Protein AF-A0A2E5YHN3-F1 (afdb_monomer_lite)

Radius of gyration: 17.06 Å; chains: 1; bounding box: 36×46×49 Å

Secondary structure (DSSP, 8-state):
--TTSGGGSSS--TTSTTS-HHHHHHHHHHHHTTSEEEEE--S---SSS--EEEEEEES-----SHHHHHHHHHHHHHHHHHHHTS---EEEEEEEEETTEEEEEEEEE-SSTTEEEEEEEEE-TTSSEEEEEEEEEGGGHHHHHHHHHHHHHH----

Sequence (158 aa):
MAKKAELFEEDGSDRLGSVPAAMRRAVFERVEAGQLEIFYRREGLSGSFVDNVNIMRQPADLPATESQLTGVCRVLPSEFSRVFGRPIAMDRCEIRMLATRPALYLQFDGAIPGTTTLQYQLQRRAGGTLVLTATASTSNLTRMLSEFEEMVDSIRIR

Foldseek 3Di:
DPPPLVVQPPDDDPPSVPDDSVVVVVVVVCVVVVQKDKDWDPPPPPDPDIKIKMKGWDQDDDDPDPVSQVVCQVCVQVVVCVVLVHGKDWPDWDWDQLPNFTWTWTWMADSDPQKIKTWTWGAAPVGTIIIMIIMDGPVCVVVSVVVVSVVSSPDDRD

pLDDT: mean 85.16, std 14.81, range [40.84, 97.94]

Structure (mmCIF, N/CA/C/O backbone):
data_AF-A0A2E5YHN3-F1
#
_entry.id   AF-A0A2E5YHN3-F1
#
loop_
_atom_site.group_PDB
_atom_site.id
_atom_site.type_symbol
_atom_site.label_atom_id
_atom_site.label_alt_id
_atom_site.label_comp_id
_atom_site.label_asym_id
_atom_site.label_entity_id
_atom_site.label_seq_id
_atom_site.pdbx_PDB_ins_code
_atom_site.Cartn_x
_atom_site.Cartn_y
_atom_site.Cartn_z
_atom_site.occupancy
_atom_site.B_iso_or_equiv
_atom_site.auth_seq_id
_atom_site.auth_comp_id
_atom_site.auth_asym_id
_atom_site.auth_atom_id
_atom_site.pdbx_PDB_model_num
ATOM 1 N N . MET A 1 1 ? -1.134 -34.643 -14.507 1.00 40.84 1 MET A N 1
ATOM 2 C CA . MET A 1 1 ? -1.832 -33.336 -14.460 1.00 40.84 1 MET A CA 1
ATOM 3 C C . MET A 1 1 ? -0.821 -32.178 -14.559 1.00 40.84 1 MET A C 1
ATOM 5 O O . MET A 1 1 ? -0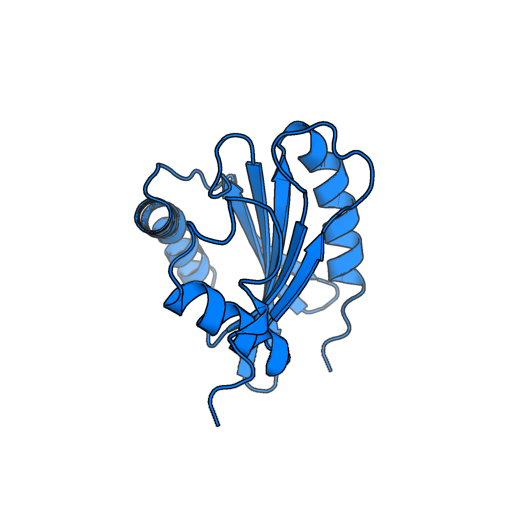.658 -31.439 -13.601 1.00 40.84 1 MET A O 1
ATOM 9 N N . ALA A 1 2 ? -0.127 -32.013 -15.694 1.00 41.44 2 ALA A N 1
ATOM 10 C CA . ALA A 1 2 ? 0.948 -31.010 -15.857 1.00 41.44 2 ALA A CA 1
ATOM 11 C C . ALA A 1 2 ? 0.626 -29.875 -16.861 1.00 41.44 2 ALA A C 1
ATOM 13 O O . ALA A 1 2 ? 1.387 -28.929 -16.984 1.00 41.44 2 ALA A O 1
ATOM 14 N N . LYS A 1 3 ? -0.535 -29.918 -17.527 1.00 45.47 3 LYS A N 1
ATOM 15 C CA . LYS A 1 3 ? -0.822 -29.120 -18.735 1.00 45.47 3 LYS A CA 1
ATOM 16 C C . LYS A 1 3 ? -1.233 -27.650 -18.539 1.00 45.47 3 LYS A C 1
ATOM 18 O O . LYS A 1 3 ? -1.403 -26.948 -19.522 1.00 45.47 3 LYS A O 1
ATOM 23 N N . LYS A 1 4 ? -1.460 -27.167 -17.309 1.00 46.75 4 LYS A N 1
ATOM 24 C CA . LYS A 1 4 ? -1.995 -25.800 -17.086 1.00 46.75 4 LYS A CA 1
ATOM 25 C C . LYS A 1 4 ? -0.933 -24.713 -16.878 1.00 46.75 4 LYS A C 1
ATOM 27 O O . LYS A 1 4 ? -1.246 -23.547 -17.055 1.00 46.75 4 LYS A O 1
ATOM 32 N N . ALA A 1 5 ? 0.303 -25.073 -16.521 1.00 43.97 5 ALA A N 1
ATOM 33 C CA . ALA A 1 5 ? 1.394 -24.099 -16.365 1.00 43.97 5 ALA A CA 1
ATOM 34 C C . ALA A 1 5 ? 2.214 -23.867 -17.642 1.00 43.97 5 ALA A C 1
ATOM 36 O O . ALA A 1 5 ? 3.073 -22.995 -17.646 1.00 43.97 5 ALA A O 1
ATOM 37 N N . GLU A 1 6 ? 1.949 -24.610 -18.716 1.00 46.41 6 GLU A N 1
ATOM 38 C CA . GLU A 1 6 ? 2.596 -24.401 -20.021 1.00 46.41 6 GLU A CA 1
ATOM 39 C C . GLU A 1 6 ? 2.005 -23.197 -20.780 1.00 46.41 6 GLU A C 1
ATOM 41 O O . GLU A 1 6 ? 2.606 -22.711 -21.727 1.00 46.41 6 GLU A O 1
ATOM 46 N N . LEU A 1 7 ? 0.889 -22.628 -20.304 1.00 48.41 7 LEU A N 1
ATOM 47 C CA . LEU A 1 7 ? 0.232 -21.443 -20.881 1.00 48.41 7 LEU A CA 1
ATOM 48 C C . LEU A 1 7 ? 1.047 -20.135 -20.761 1.00 48.41 7 LEU A C 1
ATOM 50 O O . LEU A 1 7 ? 0.552 -19.073 -21.125 1.00 48.41 7 LEU A O 1
ATOM 54 N N . PHE A 1 8 ? 2.271 -20.193 -20.226 1.00 51.59 8 PHE A N 1
ATOM 55 C CA . PHE A 1 8 ? 3.139 -19.033 -19.996 1.00 51.59 8 PHE A CA 1
ATOM 56 C C . PHE A 1 8 ? 4.307 -18.909 -20.984 1.00 51.59 8 PHE A C 1
ATOM 58 O O . PHE A 1 8 ? 5.104 -17.985 -20.825 1.00 51.59 8 PHE A O 1
ATOM 65 N N . GLU A 1 9 ? 4.439 -19.811 -21.963 1.00 49.38 9 GLU A N 1
ATOM 66 C CA . GLU A 1 9 ? 5.581 -19.809 -22.897 1.00 49.38 9 GLU A CA 1
ATOM 67 C C . GLU A 1 9 ? 5.217 -19.660 -24.378 1.00 49.38 9 GLU A C 1
ATOM 69 O O . GLU A 1 9 ? 6.119 -19.597 -25.211 1.00 49.38 9 GLU A O 1
ATOM 74 N N . GLU A 1 10 ? 3.940 -19.521 -24.733 1.00 45.25 10 GLU A N 1
ATOM 75 C CA . GLU A 1 10 ? 3.559 -19.337 -26.136 1.00 45.25 10 GLU A CA 1
ATOM 76 C C . GLU A 1 10 ? 3.396 -17.843 -26.471 1.00 45.25 10 GLU A C 1
ATOM 78 O O . GLU A 1 10 ? 2.488 -17.161 -26.002 1.00 45.25 10 GLU A O 1
ATOM 83 N N . ASP A 1 11 ? 4.338 -17.373 -27.292 1.00 46.25 11 ASP A N 1
ATOM 84 C CA . ASP A 1 11 ? 4.409 -16.101 -28.013 1.00 46.25 11 ASP A CA 1
ATOM 85 C C . ASP A 1 11 ? 4.810 -14.823 -27.245 1.00 46.25 11 ASP A C 1
ATOM 87 O O . ASP A 1 11 ? 4.013 -14.021 -26.764 1.00 46.25 11 ASP A O 1
ATOM 91 N N . GLY A 1 12 ? 6.117 -14.539 -27.309 1.00 47.91 12 GLY A N 1
ATOM 92 C CA . GLY A 1 12 ? 6.555 -13.256 -27.866 1.00 47.91 12 GLY A CA 1
ATOM 93 C C . GLY A 1 12 ? 6.519 -12.028 -26.955 1.00 47.91 12 GLY A C 1
ATOM 94 O O . GLY A 1 12 ? 5.992 -10.994 -27.345 1.00 47.91 12 GLY A O 1
ATOM 95 N N . SER A 1 13 ? 7.176 -12.073 -25.794 1.00 47.78 13 SER A N 1
ATOM 96 C CA . SER A 1 13 ? 8.046 -10.963 -25.363 1.00 47.78 13 SER A CA 1
ATOM 97 C C . SER A 1 13 ? 8.991 -11.422 -24.249 1.00 47.78 13 SER A C 1
ATOM 99 O O . SER A 1 13 ? 8.585 -12.023 -23.257 1.00 47.78 13 SER A O 1
ATOM 101 N N . ASP A 1 14 ? 10.271 -11.112 -24.420 1.00 54.88 14 ASP A N 1
ATOM 102 C CA . ASP A 1 14 ? 11.460 -11.597 -23.699 1.00 54.88 14 ASP A CA 1
ATOM 103 C C . ASP A 1 14 ? 11.536 -11.239 -22.187 1.00 54.88 14 ASP A C 1
ATOM 105 O O . ASP A 1 14 ? 12.591 -11.251 -21.561 1.00 54.88 14 ASP A O 1
ATOM 109 N N . ARG A 1 15 ? 10.415 -10.854 -21.562 1.00 60.50 15 ARG A N 1
ATOM 110 C CA . ARG A 1 15 ? 10.358 -10.329 -20.184 1.00 60.50 15 ARG A CA 1
ATOM 111 C C . ARG A 1 15 ? 9.706 -11.264 -19.173 1.00 60.50 15 ARG A C 1
ATOM 113 O O . ARG A 1 15 ? 10.019 -11.181 -17.993 1.00 60.50 15 ARG A O 1
ATOM 120 N N . LEU A 1 16 ? 8.819 -12.158 -19.605 1.00 61.94 16 LEU A N 1
ATOM 121 C CA . LEU A 1 16 ? 8.240 -13.179 -18.719 1.00 61.94 16 LEU A CA 1
ATOM 122 C C . LEU A 1 16 ? 9.225 -14.326 -18.462 1.00 61.94 16 LEU A C 1
ATOM 124 O O . LEU A 1 16 ? 9.259 -14.873 -17.357 1.00 61.94 16 LEU A O 1
ATOM 128 N N . GLY A 1 17 ? 10.069 -14.636 -19.452 1.00 64.50 17 GLY A N 1
ATOM 129 C CA . GLY A 1 17 ? 11.116 -15.654 -19.355 1.00 64.50 17 GLY A CA 1
ATOM 130 C C . GLY A 1 17 ? 12.165 -15.361 -18.277 1.00 64.50 17 GLY A C 1
ATOM 131 O O . GLY A 1 17 ? 12.681 -16.297 -17.674 1.00 64.50 17 GLY A O 1
ATOM 132 N N . SER A 1 18 ? 12.418 -14.083 -17.961 1.00 73.38 18 SER A N 1
ATOM 133 C CA . SER A 1 18 ? 13.375 -13.678 -16.919 1.00 73.38 18 SER A CA 1
ATOM 134 C C . SER A 1 18 ? 12.842 -13.820 -15.487 1.00 73.38 18 SER A C 1
ATOM 136 O O . SER A 1 18 ? 13.621 -13.805 -14.534 1.00 73.38 18 SER A O 1
ATOM 138 N N . VAL A 1 19 ? 11.527 -13.983 -15.308 1.00 77.12 19 VAL A N 1
ATOM 139 C CA . VAL A 1 19 ? 10.916 -14.199 -13.990 1.00 77.12 19 VAL A CA 1
ATOM 140 C C . VAL A 1 19 ? 11.026 -15.681 -13.627 1.00 77.12 19 VAL A C 1
ATOM 142 O O . VAL A 1 19 ? 10.537 -16.505 -14.395 1.00 77.12 19 VAL A O 1
ATOM 145 N N . PRO A 1 20 ? 11.585 -16.072 -12.464 1.00 84.44 20 PRO A N 1
ATOM 146 C CA . PRO A 1 20 ? 11.712 -17.481 -12.094 1.00 84.44 20 PRO A CA 1
ATOM 147 C C . PRO A 1 20 ? 10.379 -18.238 -12.168 1.00 84.44 20 PRO A C 1
ATOM 149 O O . PRO A 1 20 ? 9.358 -17.763 -11.667 1.00 84.44 20 PRO A O 1
ATOM 152 N N . ALA A 1 21 ? 10.387 -19.450 -12.733 1.00 83.81 21 ALA A N 1
ATOM 153 C CA . ALA A 1 21 ? 9.173 -20.251 -12.931 1.00 83.81 21 ALA A CA 1
ATOM 154 C C . ALA A 1 21 ? 8.375 -20.467 -11.632 1.00 83.81 21 ALA A C 1
ATOM 156 O O . ALA A 1 21 ? 7.148 -20.381 -11.636 1.00 83.81 21 ALA A O 1
ATOM 157 N N . ALA A 1 22 ? 9.068 -20.663 -10.505 1.00 83.50 22 ALA A N 1
ATOM 158 C CA . ALA A 1 22 ? 8.445 -20.783 -9.187 1.00 83.50 22 ALA A CA 1
ATOM 159 C C . ALA A 1 22 ? 7.652 -19.525 -8.785 1.00 83.50 22 ALA A C 1
ATOM 161 O O . ALA A 1 22 ? 6.571 -19.630 -8.211 1.00 83.50 22 ALA A O 1
ATOM 162 N N . MET A 1 23 ? 8.150 -18.334 -9.129 1.00 82.81 23 MET A N 1
ATOM 163 C CA . MET A 1 23 ? 7.463 -17.072 -8.855 1.00 82.81 23 MET A CA 1
ATOM 164 C C . MET A 1 23 ? 6.228 -16.913 -9.746 1.00 82.81 23 MET A C 1
ATOM 166 O O . MET A 1 23 ? 5.154 -16.589 -9.242 1.00 82.81 23 MET A O 1
ATOM 170 N N . ARG A 1 24 ? 6.346 -17.216 -11.049 1.00 85.75 24 ARG A N 1
ATOM 171 C CA . ARG A 1 24 ? 5.199 -17.205 -11.977 1.00 85.75 24 ARG A CA 1
ATOM 172 C C . ARG A 1 24 ? 4.095 -18.154 -11.504 1.00 85.75 24 ARG A C 1
ATOM 174 O O . ARG A 1 24 ? 2.928 -17.772 -11.448 1.00 85.75 24 ARG A O 1
ATOM 181 N N . ARG A 1 25 ? 4.479 -19.366 -11.090 1.00 86.62 25 ARG A N 1
ATOM 182 C CA . ARG A 1 25 ? 3.575 -20.384 -10.544 1.00 86.62 25 ARG A CA 1
ATOM 183 C C . ARG A 1 25 ? 2.858 -19.898 -9.283 1.00 86.62 25 ARG A C 1
ATOM 185 O O . ARG A 1 25 ? 1.641 -20.021 -9.208 1.00 86.62 25 ARG A O 1
ATOM 192 N N . ALA A 1 26 ? 3.582 -19.299 -8.338 1.00 87.12 26 ALA A N 1
ATOM 193 C CA . ALA A 1 26 ? 2.998 -18.784 -7.102 1.00 87.12 26 ALA A CA 1
ATOM 194 C C . ALA A 1 26 ? 1.978 -17.656 -7.347 1.00 87.12 26 ALA A C 1
ATOM 196 O O . ALA A 1 26 ? 0.947 -17.601 -6.679 1.00 87.12 26 ALA A O 1
ATOM 197 N N . VAL A 1 27 ? 2.243 -16.764 -8.309 1.00 87.25 27 VAL A N 1
ATOM 198 C CA . VAL A 1 27 ? 1.284 -15.719 -8.707 1.00 87.25 27 VAL A CA 1
ATOM 199 C C . VAL A 1 27 ? 0.033 -16.350 -9.317 1.00 87.25 27 VAL A C 1
ATOM 201 O O . VAL A 1 27 ? -1.074 -16.027 -8.893 1.00 87.25 27 VAL A O 1
ATOM 204 N N . PHE A 1 28 ? 0.202 -17.285 -10.256 1.00 87.69 28 PHE A N 1
ATOM 205 C CA . PHE A 1 28 ? -0.910 -17.980 -10.905 1.00 87.69 28 PHE A CA 1
ATOM 206 C C . PHE A 1 28 ? -1.819 -18.700 -9.903 1.00 87.69 28 PHE A C 1
ATOM 208 O O . PHE A 1 28 ? -3.031 -18.509 -9.931 1.00 87.69 28 PHE A O 1
ATOM 215 N N . GLU A 1 29 ? -1.242 -19.468 -8.977 1.00 90.56 29 GLU A N 1
ATOM 216 C CA . GLU A 1 29 ? -2.005 -20.210 -7.967 1.00 90.56 29 GLU A CA 1
ATOM 217 C C . GLU A 1 29 ? -2.826 -19.278 -7.062 1.00 90.56 29 GLU A C 1
ATOM 219 O O . GLU A 1 29 ? -3.966 -19.589 -6.721 1.00 90.56 29 GLU A O 1
ATOM 224 N N . ARG A 1 30 ? -2.294 -18.098 -6.716 1.00 88.75 30 ARG A N 1
ATOM 225 C CA . ARG A 1 30 ? -3.030 -17.095 -5.928 1.00 88.75 30 ARG A CA 1
ATOM 226 C C . ARG A 1 30 ? -4.177 -16.463 -6.706 1.00 88.75 30 ARG A C 1
ATOM 228 O O . ARG A 1 30 ? -5.227 -16.211 -6.115 1.00 88.75 30 ARG A O 1
ATOM 235 N N . VAL A 1 31 ? -3.986 -16.208 -7.999 1.00 88.44 31 VAL A N 1
ATOM 236 C CA . VAL A 1 31 ? -5.050 -15.694 -8.873 1.00 88.44 31 VAL A CA 1
ATOM 237 C C . VAL A 1 31 ? -6.153 -16.743 -9.030 1.00 88.44 31 VAL A C 1
ATOM 239 O O . VAL A 1 31 ? -7.314 -16.426 -8.781 1.00 88.44 31 VAL A O 1
ATOM 242 N N . GLU A 1 32 ? -5.814 -18.003 -9.339 1.00 89.25 32 GLU A N 1
ATOM 243 C CA . GLU A 1 32 ? -6.804 -19.094 -9.435 1.00 89.25 32 GLU A CA 1
ATOM 244 C C . GLU A 1 32 ? -7.569 -19.301 -8.116 1.00 89.25 32 GLU A C 1
ATOM 246 O O . GLU A 1 32 ? -8.765 -19.586 -8.132 1.00 89.25 32 GLU A O 1
ATOM 251 N N . ALA A 1 33 ? -6.910 -19.119 -6.968 1.00 88.12 33 ALA A N 1
ATOM 252 C CA . ALA A 1 33 ? -7.537 -19.233 -5.653 1.00 88.12 33 ALA A CA 1
ATOM 253 C C . ALA A 1 33 ? -8.368 -18.000 -5.231 1.00 88.12 33 ALA A C 1
ATOM 255 O O . ALA A 1 33 ? -8.904 -17.988 -4.119 1.00 88.12 33 ALA A O 1
ATOM 256 N N . GLY A 1 34 ? -8.451 -16.944 -6.052 1.00 84.94 34 GLY A N 1
ATOM 257 C CA . GLY A 1 34 ? -9.126 -15.688 -5.693 1.00 84.94 34 GLY A CA 1
ATOM 258 C C . GLY A 1 34 ? -8.467 -14.960 -4.512 1.00 84.94 34 GLY A C 1
ATOM 259 O O . GLY A 1 34 ? -9.126 -14.254 -3.745 1.00 84.94 34 GLY A O 1
ATOM 260 N N . GLN A 1 35 ? -7.167 -15.189 -4.308 1.00 88.38 35 GLN A N 1
ATOM 261 C CA . GLN A 1 35 ? -6.360 -14.587 -3.243 1.00 88.38 35 GLN A CA 1
ATOM 262 C C . GLN A 1 35 ? -5.562 -13.373 -3.720 1.00 88.38 35 GLN A C 1
ATOM 264 O O . GLN A 1 35 ? -4.962 -12.691 -2.887 1.00 88.38 35 GLN A O 1
ATOM 269 N N . LEU A 1 36 ? -5.539 -13.131 -5.032 1.00 91.31 36 LEU A N 1
ATOM 270 C CA . LEU A 1 36 ? -4.865 -12.019 -5.682 1.00 91.31 36 LEU A CA 1
ATOM 271 C C . LEU A 1 36 ? -5.693 -11.547 -6.879 1.00 91.31 36 LEU A C 1
ATOM 273 O O . LEU A 1 36 ? -5.990 -12.330 -7.777 1.00 91.31 36 LEU A O 1
ATOM 277 N N . GLU A 1 37 ? -5.999 -10.260 -6.906 1.00 91.75 37 GLU A N 1
ATOM 278 C CA . GLU A 1 37 ? -6.540 -9.560 -8.069 1.00 91.75 37 GLU A CA 1
ATOM 279 C C . GLU A 1 37 ? -5.579 -8.434 -8.434 1.00 91.75 37 GLU A C 1
ATOM 281 O O . GLU A 1 37 ? -5.026 -7.785 -7.543 1.00 91.75 37 GLU A O 1
ATOM 286 N N . ILE A 1 38 ? -5.349 -8.211 -9.729 1.00 90.94 38 ILE A N 1
ATOM 287 C CA . ILE A 1 38 ? -4.481 -7.132 -10.200 1.00 90.94 38 ILE A CA 1
ATOM 288 C C . ILE A 1 38 ? -5.168 -6.381 -11.334 1.00 90.94 38 ILE A C 1
ATOM 290 O O . ILE A 1 38 ? -5.586 -6.968 -12.331 1.00 90.94 38 ILE A O 1
ATOM 294 N N . PHE A 1 39 ? -5.244 -5.068 -11.176 1.00 90.19 39 PHE A N 1
ATOM 295 C CA . PHE A 1 39 ? -5.788 -4.120 -12.128 1.00 90.19 39 PHE A CA 1
ATOM 296 C C . PHE A 1 39 ? -4.644 -3.257 -12.644 1.00 90.19 39 PHE A C 1
ATOM 298 O O . PHE A 1 39 ? -3.874 -2.703 -11.861 1.00 90.19 39 PHE A O 1
ATOM 305 N N . TYR A 1 40 ? -4.537 -3.127 -13.960 1.00 88.88 40 TYR A N 1
ATOM 306 C CA . TYR A 1 40 ? -3.510 -2.317 -14.607 1.00 88.88 40 TYR A CA 1
ATOM 307 C C . TYR A 1 40 ? -4.174 -1.234 -15.437 1.00 88.88 40 TYR A C 1
ATOM 309 O O . TYR A 1 40 ? -5.161 -1.494 -16.135 1.00 88.88 40 TYR A O 1
ATOM 317 N N . ARG A 1 41 ? -3.607 -0.030 -15.420 1.00 81.94 41 ARG A N 1
ATOM 318 C CA . ARG A 1 41 ? -4.072 1.030 -16.308 1.00 81.94 41 ARG A CA 1
ATOM 319 C C . ARG A 1 41 ? -3.606 0.750 -17.737 1.00 81.94 41 ARG A C 1
ATOM 321 O O . ARG A 1 41 ? -2.421 0.558 -17.977 1.00 81.94 41 ARG A O 1
ATOM 328 N N . ARG A 1 42 ? -4.540 0.740 -18.693 1.00 78.50 42 ARG A N 1
ATOM 329 C CA . ARG A 1 42 ? -4.238 0.524 -20.123 1.00 78.50 42 ARG A CA 1
ATOM 330 C C . ARG A 1 42 ? -4.064 1.816 -20.923 1.00 78.50 42 ARG A C 1
ATOM 332 O O . ARG A 1 42 ? -3.436 1.798 -21.974 1.00 78.50 42 ARG A O 1
ATOM 339 N N . GLU A 1 43 ? -4.611 2.925 -20.439 1.00 70.81 43 GLU A N 1
ATOM 340 C CA . GLU A 1 43 ? -4.578 4.224 -21.116 1.00 70.81 43 GLU A CA 1
ATOM 341 C C . GLU A 1 43 ? -3.427 5.102 -20.606 1.00 70.81 43 GLU A C 1
ATOM 343 O O . GLU A 1 43 ? -3.119 5.101 -19.414 1.00 70.81 43 GLU A O 1
ATOM 348 N N . GLY A 1 44 ? -2.811 5.885 -21.500 1.00 61.16 44 GLY A N 1
ATOM 349 C CA . GLY A 1 44 ? -1.744 6.826 -21.135 1.00 61.16 44 GLY A CA 1
ATOM 350 C C . GLY A 1 44 ? -0.385 6.176 -20.844 1.00 61.16 44 GLY A C 1
ATOM 351 O O . GLY A 1 44 ? 0.387 6.712 -20.053 1.00 61.16 44 GLY A O 1
ATOM 352 N N . LEU A 1 45 ? -0.084 5.034 -21.474 1.00 61.75 45 LEU A N 1
ATOM 353 C CA . LEU A 1 45 ? 1.156 4.250 -21.322 1.00 61.75 45 LEU A CA 1
ATOM 354 C C . LEU A 1 45 ? 2.409 4.927 -21.925 1.00 61.75 45 LEU A C 1
ATOM 356 O O . LEU A 1 45 ? 3.208 4.285 -22.600 1.00 61.75 45 LEU A O 1
ATOM 360 N N . SER A 1 46 ? 2.608 6.227 -21.707 1.00 53.81 46 SER A N 1
ATOM 361 C CA . SER A 1 46 ? 3.781 6.965 -22.200 1.00 53.81 46 SER A CA 1
ATOM 362 C C . SER A 1 46 ? 4.979 6.923 -21.235 1.00 53.81 46 SER A C 1
ATOM 364 O O . SER A 1 46 ? 5.832 7.805 -21.276 1.00 53.81 46 SER A O 1
ATOM 366 N N . GLY A 1 47 ? 5.048 5.923 -20.351 1.00 63.25 47 GLY A N 1
ATOM 367 C CA . GLY A 1 47 ? 6.093 5.772 -19.335 1.00 63.25 47 GLY A CA 1
ATOM 368 C C . GLY A 1 47 ? 6.646 4.347 -19.253 1.00 63.25 47 GLY A C 1
ATOM 369 O O . GLY A 1 47 ? 6.072 3.406 -19.793 1.00 63.25 47 GLY A O 1
ATOM 370 N N . SER A 1 48 ? 7.774 4.181 -18.559 1.00 72.00 48 SER A N 1
ATOM 371 C CA . SER A 1 48 ? 8.435 2.879 -18.365 1.00 72.00 48 SER A CA 1
ATOM 372 C C . SER A 1 48 ? 7.729 1.963 -17.356 1.00 72.00 48 SER A C 1
ATOM 374 O O . SER A 1 48 ? 8.046 0.774 -17.296 1.00 72.00 48 SER A O 1
ATOM 376 N N . PHE A 1 49 ? 6.780 2.494 -16.579 1.00 85.31 49 PHE A N 1
ATOM 377 C CA . PHE A 1 49 ? 6.018 1.769 -15.567 1.00 85.31 49 PHE A CA 1
ATOM 378 C C . PHE A 1 49 ? 4.513 1.858 -15.833 1.00 85.31 49 PHE A C 1
ATOM 380 O O . PHE A 1 49 ? 4.008 2.907 -16.232 1.00 85.31 49 PHE A O 1
ATOM 387 N N . VAL A 1 50 ? 3.808 0.754 -15.578 1.00 88.75 50 VAL A N 1
ATOM 388 C CA . VAL A 1 50 ? 2.348 0.681 -15.670 1.00 88.75 50 VAL A CA 1
ATOM 389 C C . VAL A 1 50 ? 1.761 0.749 -14.270 1.00 88.75 50 VAL A C 1
ATOM 391 O O . VAL A 1 50 ? 1.894 -0.188 -13.476 1.00 88.75 50 VAL A O 1
ATOM 394 N N . ASP A 1 51 ? 1.096 1.866 -13.996 1.00 91.31 51 ASP A N 1
ATOM 395 C CA . ASP A 1 51 ? 0.305 2.069 -12.791 1.00 91.31 51 ASP A CA 1
ATOM 396 C C . ASP A 1 51 ? -0.649 0.887 -12.570 1.00 91.31 51 ASP A C 1
ATOM 398 O O . ASP A 1 51 ? -1.359 0.453 -13.488 1.00 91.31 51 ASP A O 1
ATOM 402 N N . ASN A 1 52 ? -0.663 0.359 -11.351 1.00 93.25 52 ASN A N 1
ATOM 403 C CA . ASN A 1 52 ? -1.456 -0.814 -11.019 1.00 93.25 52 ASN A CA 1
ATOM 404 C C . ASN A 1 52 ? -2.004 -0.753 -9.601 1.00 93.25 52 ASN A C 1
ATOM 406 O O . ASN A 1 52 ? -1.439 -0.099 -8.726 1.00 93.25 52 ASN A O 1
ATOM 410 N N . VAL A 1 53 ? -3.090 -1.487 -9.395 1.00 95.12 53 VAL A N 1
ATOM 411 C CA . VAL A 1 53 ? -3.641 -1.792 -8.083 1.00 95.12 53 VAL A CA 1
ATOM 412 C C . VAL A 1 53 ? -3.710 -3.300 -7.949 1.00 95.12 53 VAL A C 1
ATOM 414 O O . VAL A 1 53 ? -4.259 -3.975 -8.814 1.00 95.12 53 VAL A O 1
ATOM 417 N N . ASN A 1 54 ? -3.173 -3.839 -6.864 1.00 94.12 54 ASN A N 1
ATOM 418 C CA . ASN A 1 54 ? -3.351 -5.234 -6.500 1.00 94.12 54 ASN A CA 1
ATOM 419 C C . ASN A 1 54 ? -4.070 -5.357 -5.160 1.00 94.12 54 ASN A C 1
ATOM 421 O O . ASN A 1 54 ? -3.891 -4.544 -4.252 1.00 94.12 54 ASN A O 1
ATOM 425 N N . ILE A 1 55 ? -4.896 -6.390 -5.056 1.00 93.62 55 ILE A N 1
ATOM 426 C CA . ILE A 1 55 ? -5.667 -6.720 -3.865 1.00 93.62 55 ILE A CA 1
ATOM 427 C C . ILE A 1 55 ? -5.311 -8.147 -3.490 1.00 93.62 55 ILE A C 1
ATOM 429 O O . ILE A 1 55 ? -5.464 -9.055 -4.305 1.00 93.62 55 ILE A O 1
ATOM 433 N N . MET A 1 56 ? -4.845 -8.359 -2.263 1.00 92.88 56 MET A N 1
ATOM 434 C CA . MET A 1 56 ? -4.489 -9.689 -1.787 1.00 92.88 56 MET A CA 1
ATOM 435 C C . MET A 1 56 ? -4.931 -9.951 -0.355 1.00 92.88 56 MET A C 1
ATOM 437 O O . MET A 1 56 ? -5.101 -9.039 0.452 1.00 92.88 56 MET A O 1
ATOM 441 N N . ARG A 1 57 ? -5.091 -11.231 -0.023 1.00 90.19 57 ARG A N 1
ATOM 442 C CA . ARG A 1 57 ? -5.337 -11.677 1.354 1.00 90.19 57 ARG A CA 1
ATOM 443 C C . ARG A 1 57 ? -4.034 -12.161 1.975 1.00 90.19 57 ARG A C 1
ATOM 445 O O . ARG A 1 57 ? -3.330 -12.958 1.360 1.00 90.19 57 ARG A O 1
ATOM 452 N N . GLN A 1 58 ? -3.752 -11.738 3.205 1.00 87.56 58 GLN A N 1
ATOM 453 C CA . GLN A 1 58 ? -2.596 -12.218 3.960 1.00 87.56 58 GLN A CA 1
ATOM 454 C C . GLN A 1 58 ? -2.943 -12.564 5.416 1.00 87.56 58 GLN A C 1
ATOM 456 O O . GLN A 1 58 ? -3.810 -11.917 6.013 1.00 87.56 58 GLN A O 1
ATOM 461 N N . PRO A 1 59 ? -2.268 -13.561 6.013 1.00 84.25 59 PRO A N 1
ATOM 462 C CA . PRO A 1 59 ? -2.351 -13.827 7.442 1.00 84.25 59 PRO A CA 1
ATOM 463 C C . PRO A 1 59 ? -1.489 -12.806 8.197 1.00 84.25 59 PRO A C 1
ATOM 465 O O . PRO A 1 59 ? -0.297 -13.008 8.400 1.00 84.25 59 PRO A O 1
ATOM 468 N N . ALA A 1 60 ? -2.094 -11.687 8.573 1.00 83.62 60 ALA A N 1
ATOM 469 C CA . ALA A 1 60 ? -1.489 -10.672 9.423 1.00 83.62 60 ALA A CA 1
ATOM 470 C C . ALA A 1 60 ? -2.591 -9.981 10.2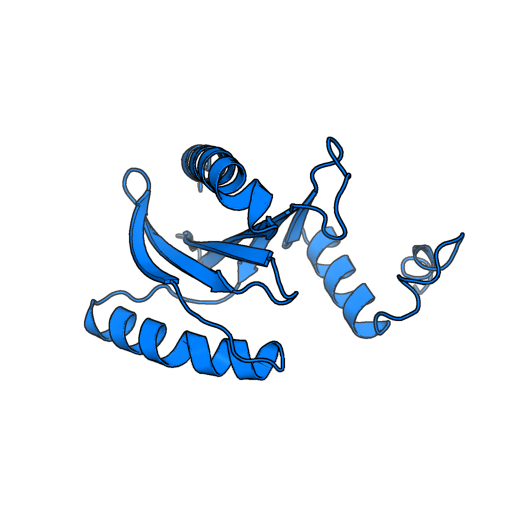23 1.00 83.62 60 ALA A C 1
ATOM 472 O O . ALA A 1 60 ? -3.716 -9.866 9.725 1.00 83.62 60 ALA A O 1
ATOM 473 N N . ASP A 1 61 ? -2.244 -9.509 11.415 1.00 87.69 61 ASP A N 1
ATOM 474 C CA . ASP A 1 61 ? -3.105 -8.655 12.222 1.00 87.69 61 ASP A CA 1
ATOM 475 C C . ASP A 1 61 ? -2.613 -7.212 12.168 1.00 87.69 61 ASP A C 1
ATOM 477 O O . ASP A 1 61 ? -1.407 -6.945 12.146 1.00 87.69 61 ASP A O 1
ATOM 481 N N . LEU A 1 62 ? -3.557 -6.275 12.149 1.00 90.31 62 LEU A N 1
ATOM 482 C CA . LEU A 1 62 ? -3.238 -4.857 12.251 1.00 90.31 62 LEU A CA 1
ATOM 483 C C . LEU A 1 62 ? -2.704 -4.512 13.650 1.00 90.31 62 LEU A C 1
ATOM 485 O O . LEU A 1 62 ? -3.138 -5.108 14.641 1.00 90.31 62 LEU A O 1
ATOM 489 N N . PRO A 1 63 ? -1.811 -3.510 13.767 1.00 92.19 63 PRO A N 1
ATOM 490 C CA . PRO A 1 63 ? -1.433 -2.988 15.072 1.00 92.19 63 PRO A CA 1
ATOM 491 C C . PRO A 1 63 ? -2.675 -2.439 15.791 1.00 92.19 63 PRO A C 1
ATOM 493 O O . PRO A 1 63 ? -3.406 -1.610 15.251 1.00 92.19 63 PRO A O 1
ATOM 496 N N . ALA A 1 64 ? -2.911 -2.910 17.016 1.00 88.44 64 ALA A N 1
ATOM 497 C CA . ALA A 1 64 ? -4.080 -2.572 17.827 1.00 88.44 64 ALA A CA 1
ATOM 498 C C . ALA A 1 64 ? -3.833 -1.387 18.775 1.00 88.44 64 ALA A C 1
ATOM 500 O O . ALA A 1 64 ? -4.781 -0.823 19.318 1.00 88.44 64 ALA A O 1
ATOM 501 N N . THR A 1 65 ? -2.570 -1.010 18.995 1.00 92.44 65 THR A N 1
ATOM 502 C CA . THR A 1 65 ? -2.180 0.105 19.869 1.00 92.44 65 THR A CA 1
ATOM 503 C C . THR A 1 65 ? -1.197 1.046 19.182 1.00 92.44 65 THR A C 1
ATOM 505 O O . THR A 1 65 ? -0.485 0.663 18.253 1.00 92.44 65 THR A O 1
ATOM 508 N N . GLU A 1 66 ? -1.099 2.277 19.681 1.00 92.81 66 GLU A N 1
ATOM 509 C CA . GLU A 1 66 ? -0.137 3.271 19.192 1.00 92.81 66 GLU A CA 1
ATOM 510 C C . GLU A 1 66 ? 1.321 2.802 19.341 1.00 92.81 66 GLU A C 1
ATOM 512 O O . GLU A 1 66 ? 2.146 3.010 18.452 1.00 92.81 66 GLU A O 1
ATOM 517 N N . SER A 1 67 ? 1.638 2.096 20.432 1.00 95.50 67 SER A N 1
ATOM 518 C CA . SER A 1 67 ? 2.968 1.513 20.638 1.00 95.50 67 SER A CA 1
ATOM 519 C C . SER A 1 67 ? 3.282 0.436 19.594 1.00 95.50 67 SER A C 1
ATOM 521 O O . SER A 1 67 ? 4.382 0.421 19.035 1.00 95.50 67 SER A O 1
ATOM 523 N N . GLN A 1 68 ? 2.308 -0.424 19.271 1.00 95.25 68 GLN A N 1
ATOM 524 C CA . GLN A 1 68 ? 2.457 -1.420 18.206 1.00 95.25 68 GLN A CA 1
ATOM 525 C C . GLN A 1 68 ? 2.622 -0.754 16.839 1.00 95.25 68 GLN A C 1
ATOM 527 O O . GLN A 1 68 ? 3.521 -1.136 16.093 1.00 95.25 68 GLN A O 1
ATOM 532 N N . LEU A 1 69 ? 1.815 0.267 16.532 1.00 96.19 69 LEU A N 1
ATOM 533 C CA . LEU A 1 69 ? 1.934 1.046 15.299 1.00 96.19 69 LEU A CA 1
ATOM 534 C C . LEU A 1 69 ? 3.332 1.661 15.175 1.00 96.19 69 LEU A C 1
ATOM 536 O O . LEU A 1 69 ? 4.000 1.461 14.167 1.00 96.19 69 LEU A O 1
ATOM 540 N N . THR A 1 70 ? 3.809 2.329 16.225 1.00 96.12 70 THR A N 1
ATOM 541 C CA . THR A 1 70 ? 5.148 2.936 16.265 1.00 96.12 70 THR A CA 1
ATOM 542 C C . THR A 1 70 ? 6.241 1.894 16.024 1.00 96.12 70 THR A C 1
ATOM 544 O O . THR A 1 70 ? 7.167 2.123 15.244 1.00 96.12 70 THR A O 1
ATOM 547 N N . GLY A 1 71 ? 6.126 0.724 16.661 1.00 95.75 71 GLY A N 1
ATOM 548 C CA . GLY A 1 71 ? 7.048 -0.391 16.458 1.00 95.75 71 GLY A CA 1
ATOM 549 C C . GLY A 1 71 ? 7.073 -0.872 15.007 1.00 95.75 71 GLY A C 1
ATOM 550 O O . GLY A 1 71 ? 8.153 -0.994 14.430 1.00 95.75 71 GLY A O 1
ATOM 551 N N . VAL A 1 72 ? 5.898 -1.082 14.408 1.00 94.19 72 VAL A N 1
ATOM 552 C CA . VAL A 1 72 ? 5.747 -1.494 13.004 1.00 94.19 72 VAL A CA 1
ATOM 553 C C . VAL A 1 72 ? 6.329 -0.436 12.065 1.00 94.19 72 VAL A C 1
ATOM 555 O O . VAL A 1 72 ? 7.214 -0.750 11.271 1.00 94.19 72 VAL A O 1
ATOM 558 N N . CYS A 1 73 ? 5.918 0.826 12.197 1.00 96.00 73 CYS A N 1
ATOM 559 C CA . CYS A 1 73 ? 6.363 1.921 11.333 1.00 96.00 73 CYS A CA 1
ATOM 560 C C . CYS A 1 73 ? 7.876 2.155 11.382 1.00 96.00 73 CYS A C 1
ATOM 562 O O . CYS A 1 73 ? 8.471 2.538 10.379 1.00 96.00 73 CYS A O 1
ATOM 564 N N . ARG A 1 74 ? 8.519 1.884 12.525 1.00 96.62 74 ARG A N 1
ATOM 565 C CA . ARG A 1 74 ? 9.977 1.970 12.666 1.00 96.62 74 ARG A CA 1
ATOM 566 C C . ARG A 1 74 ? 10.716 0.839 11.941 1.00 96.62 74 ARG A C 1
ATOM 568 O O . ARG A 1 74 ? 11.824 1.057 11.467 1.00 96.62 74 ARG A O 1
ATOM 575 N N . VAL A 1 75 ? 10.137 -0.362 11.889 1.00 96.06 75 VAL A N 1
ATOM 576 C CA . VAL A 1 75 ? 10.791 -1.573 11.352 1.00 96.06 75 VAL A CA 1
ATOM 577 C C . VAL A 1 75 ? 10.536 -1.759 9.853 1.00 96.06 75 VAL A C 1
ATOM 579 O O . VAL A 1 75 ? 11.413 -2.231 9.131 1.00 96.06 75 VAL A O 1
ATOM 582 N N . LEU A 1 76 ? 9.361 -1.367 9.354 1.00 95.19 76 LEU A N 1
ATOM 583 C CA . LEU A 1 76 ? 8.991 -1.570 7.949 1.00 95.19 76 LEU A CA 1
ATOM 584 C C . LEU A 1 76 ? 10.001 -1.010 6.928 1.00 95.19 76 LEU A C 1
ATOM 586 O O . LEU A 1 76 ? 10.303 -1.738 5.984 1.00 95.19 76 LEU A O 1
ATOM 590 N N . PRO A 1 77 ? 10.578 0.201 7.083 1.00 95.75 77 PRO A N 1
ATOM 591 C CA . PRO A 1 77 ? 11.538 0.726 6.111 1.00 95.75 77 PRO A CA 1
ATOM 592 C C . PRO A 1 77 ? 12.756 -0.186 5.922 1.00 95.75 77 PRO A C 1
ATOM 594 O O . PRO A 1 77 ? 13.172 -0.438 4.789 1.00 95.75 77 PRO A O 1
ATOM 597 N N . SER A 1 78 ? 13.312 -0.734 7.010 1.00 96.81 78 SER A N 1
ATOM 598 C CA . SER A 1 78 ? 14.462 -1.643 6.931 1.00 96.81 78 SER A CA 1
ATOM 599 C C . SER A 1 78 ? 14.086 -2.993 6.328 1.00 96.81 78 SER A C 1
ATOM 601 O O . SER A 1 78 ? 14.839 -3.530 5.516 1.00 96.81 78 SER A O 1
ATOM 603 N N . GLU A 1 79 ? 12.908 -3.521 6.668 1.00 95.31 79 GLU A N 1
ATOM 604 C CA . GLU A 1 79 ? 12.420 -4.784 6.106 1.00 95.31 79 GLU A CA 1
ATOM 605 C C . GLU A 1 79 ? 12.150 -4.667 4.607 1.00 95.31 79 GLU A C 1
ATOM 607 O O . GLU A 1 79 ? 12.604 -5.501 3.825 1.00 95.31 79 GLU A O 1
ATOM 612 N N . PHE A 1 80 ? 11.484 -3.595 4.180 1.00 95.25 80 PHE A N 1
ATOM 613 C CA . PHE A 1 80 ? 11.249 -3.326 2.766 1.00 95.25 80 PHE A CA 1
ATOM 614 C C . PHE A 1 80 ? 12.554 -3.077 2.021 1.00 95.25 80 PHE A C 1
ATOM 616 O O . PHE A 1 80 ? 12.731 -3.611 0.928 1.00 95.25 80 PHE A O 1
ATOM 623 N N . SER A 1 81 ? 13.506 -2.362 2.625 1.00 95.50 81 SER A N 1
ATOM 624 C CA . SER A 1 81 ? 14.814 -2.153 2.001 1.00 95.50 81 SER A CA 1
ATOM 625 C C . SER A 1 81 ? 15.560 -3.468 1.767 1.00 95.50 81 SER A C 1
ATOM 627 O O . SER A 1 81 ? 16.151 -3.681 0.708 1.00 95.50 81 SER A O 1
ATOM 629 N N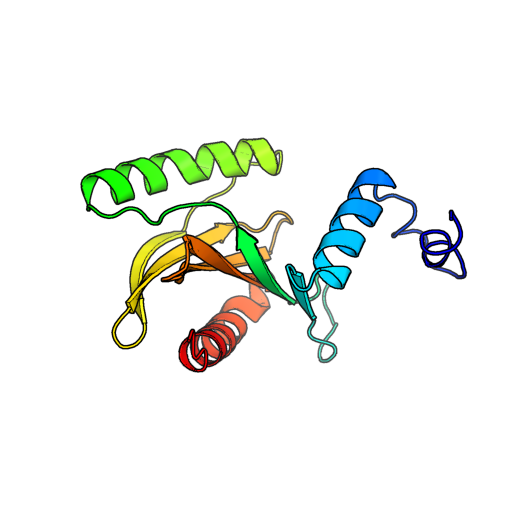 . ARG A 1 82 ? 15.489 -4.387 2.737 1.00 95.44 82 ARG A N 1
ATOM 630 C CA . ARG A 1 82 ? 16.064 -5.733 2.636 1.00 95.44 82 ARG A CA 1
ATOM 631 C C . ARG A 1 82 ? 15.388 -6.561 1.545 1.00 95.44 82 ARG A C 1
ATOM 633 O O . ARG A 1 82 ? 16.080 -7.211 0.770 1.00 95.44 82 ARG A O 1
ATOM 640 N N . VAL A 1 83 ? 14.056 -6.541 1.481 1.00 91.38 83 VAL A N 1
ATOM 641 C CA . VAL A 1 83 ? 13.274 -7.313 0.499 1.00 91.38 83 VAL A CA 1
ATOM 642 C C . VAL A 1 83 ? 13.473 -6.788 -0.923 1.00 91.38 83 VAL A C 1
ATOM 644 O O . VAL A 1 83 ? 13.646 -7.583 -1.843 1.00 91.38 83 VAL A O 1
ATOM 647 N N . PHE A 1 84 ? 13.473 -5.469 -1.115 1.00 90.56 84 PHE A N 1
ATOM 648 C CA . PHE A 1 84 ? 13.613 -4.856 -2.438 1.00 90.56 84 PHE A CA 1
ATOM 649 C C . PHE A 1 84 ? 15.070 -4.639 -2.868 1.00 90.56 84 PHE A C 1
ATOM 651 O O . PHE A 1 84 ? 15.314 -4.235 -4.003 1.00 90.56 84 PHE A O 1
ATOM 658 N N . GLY A 1 85 ? 16.044 -4.905 -1.991 1.00 92.81 85 GLY A N 1
ATOM 659 C CA . GLY A 1 85 ? 17.471 -4.802 -2.307 1.00 92.81 85 GLY A CA 1
ATOM 660 C C . GLY A 1 85 ? 17.962 -3.370 -2.554 1.00 92.81 85 GLY A C 1
ATOM 661 O O . GLY A 1 85 ? 19.000 -3.176 -3.183 1.00 92.81 85 GLY A O 1
ATOM 662 N N . ARG A 1 86 ? 17.223 -2.360 -2.082 1.00 94.12 86 ARG A N 1
ATOM 663 C CA . ARG A 1 86 ? 17.563 -0.932 -2.187 1.00 94.12 86 ARG A CA 1
ATOM 664 C C . ARG A 1 86 ? 17.018 -0.171 -0.979 1.00 94.12 86 ARG A C 1
ATOM 666 O O . ARG A 1 86 ? 16.074 -0.655 -0.371 1.00 94.12 86 ARG A O 1
ATOM 673 N N . PRO A 1 87 ? 17.540 1.018 -0.643 1.00 95.88 87 PRO A N 1
ATOM 674 C CA . PRO A 1 87 ? 16.918 1.865 0.369 1.00 95.88 87 PRO A CA 1
ATOM 675 C C . PRO A 1 87 ? 15.479 2.228 -0.018 1.00 95.88 87 PRO A C 1
ATOM 677 O O . PRO A 1 87 ? 15.228 2.629 -1.157 1.00 95.88 87 PRO A O 1
ATOM 680 N N . ILE A 1 88 ? 14.566 2.086 0.938 1.00 96.69 88 ILE A N 1
ATOM 681 C CA . ILE A 1 88 ? 13.142 2.401 0.811 1.00 96.69 88 ILE A CA 1
ATOM 682 C C . ILE A 1 88 ? 12.779 3.416 1.883 1.00 96.69 88 ILE A C 1
ATOM 684 O O . ILE A 1 88 ? 12.863 3.122 3.079 1.00 96.69 88 ILE A O 1
ATOM 688 N N . ALA A 1 89 ? 12.373 4.606 1.453 1.00 96.25 89 ALA A N 1
ATOM 689 C CA . ALA A 1 89 ? 11.811 5.611 2.338 1.00 96.25 89 ALA A CA 1
ATOM 690 C C . ALA A 1 89 ? 10.329 5.324 2.618 1.00 96.25 89 ALA A C 1
ATOM 692 O O . ALA A 1 89 ? 9.598 4.852 1.748 1.00 96.25 89 ALA A O 1
ATOM 693 N N . MET A 1 90 ? 9.898 5.618 3.845 1.00 97.44 90 MET A N 1
ATOM 694 C CA . MET A 1 90 ? 8.499 5.569 4.270 1.00 97.44 90 MET A CA 1
ATOM 695 C C . MET A 1 90 ? 8.025 7.000 4.514 1.00 97.44 90 MET A C 1
ATOM 697 O O . MET A 1 90 ? 8.471 7.641 5.464 1.00 97.44 90 MET A O 1
ATOM 701 N N . ASP A 1 91 ? 7.122 7.483 3.668 1.00 97.00 91 ASP A N 1
ATOM 702 C CA . ASP A 1 91 ? 6.552 8.830 3.754 1.00 97.00 91 ASP A CA 1
ATOM 703 C C . ASP A 1 91 ? 5.428 8.895 4.790 1.00 97.00 91 ASP A C 1
ATOM 705 O O . ASP A 1 91 ? 5.290 9.875 5.525 1.00 97.00 91 ASP A O 1
ATOM 709 N N . ARG A 1 92 ? 4.582 7.858 4.829 1.00 97.62 92 ARG A N 1
ATOM 710 C CA . ARG A 1 92 ? 3.434 7.763 5.740 1.00 97.62 92 ARG A CA 1
ATOM 711 C C . ARG A 1 92 ? 3.325 6.356 6.293 1.00 97.62 92 ARG A C 1
ATOM 713 O O . ARG A 1 92 ? 3.413 5.389 5.547 1.00 97.62 92 ARG A O 1
ATOM 720 N N . CYS A 1 93 ? 3.073 6.260 7.590 1.00 97.75 93 CYS A N 1
ATOM 721 C CA . CYS A 1 93 ? 2.697 5.023 8.255 1.00 97.75 93 CYS A CA 1
ATOM 722 C C . CYS A 1 93 ? 1.780 5.379 9.424 1.00 97.75 93 CYS A C 1
ATOM 724 O O . CYS A 1 93 ? 2.230 5.938 10.422 1.00 97.75 93 CYS A O 1
ATOM 726 N N . GLU A 1 94 ? 0.481 5.146 9.262 1.00 97.06 94 GLU A N 1
ATOM 727 C CA . GLU A 1 94 ? -0.537 5.641 10.190 1.00 97.06 94 GLU A CA 1
ATOM 728 C C . GLU A 1 94 ? -1.799 4.774 10.165 1.00 97.06 94 GLU A C 1
ATOM 730 O O . GLU A 1 94 ? -2.069 4.069 9.193 1.00 97.06 94 GLU A O 1
ATOM 735 N N . ILE A 1 95 ? -2.595 4.835 11.233 1.00 95.44 95 ILE A N 1
ATOM 736 C CA . ILE A 1 95 ? -3.949 4.278 11.220 1.00 95.44 95 ILE A CA 1
ATOM 737 C C . ILE A 1 95 ? -4.899 5.340 10.674 1.00 95.44 95 ILE A C 1
ATOM 739 O O . ILE A 1 95 ? -5.009 6.430 11.233 1.00 95.44 95 ILE A O 1
ATOM 743 N N . ARG A 1 96 ? -5.617 5.001 9.603 1.00 93.12 96 ARG A N 1
ATOM 744 C CA . ARG A 1 96 ? -6.701 5.810 9.041 1.00 93.12 96 ARG A CA 1
ATOM 745 C C . ARG A 1 96 ? -8.047 5.169 9.333 1.00 93.12 96 ARG A C 1
ATOM 747 O O . ARG A 1 96 ? -8.176 3.946 9.356 1.00 93.12 96 ARG A O 1
ATOM 754 N N . MET A 1 97 ? -9.061 6.003 9.528 1.00 88.88 97 MET A N 1
ATOM 755 C CA . MET A 1 97 ? -10.443 5.551 9.650 1.00 88.88 97 MET A CA 1
ATOM 756 C C . MET A 1 97 ? -11.105 5.569 8.275 1.00 88.88 97 MET A C 1
ATOM 758 O O . MET A 1 97 ? -11.375 6.634 7.732 1.00 88.88 97 MET A O 1
ATOM 762 N N . LEU A 1 98 ? -11.386 4.385 7.732 1.00 85.44 98 LEU A N 1
ATOM 763 C CA . LEU A 1 98 ? -12.142 4.213 6.492 1.00 85.44 98 LEU A CA 1
ATOM 764 C C . LEU A 1 98 ? -13.602 3.925 6.840 1.00 85.44 98 LEU A C 1
ATOM 766 O O . LEU A 1 98 ? -13.944 2.824 7.297 1.00 85.44 98 LEU A O 1
ATOM 770 N N . ALA A 1 99 ? -14.458 4.932 6.668 1.00 78.94 99 ALA A N 1
ATOM 771 C CA . ALA A 1 99 ? -15.810 4.983 7.221 1.00 78.94 99 ALA A CA 1
ATOM 772 C C . ALA A 1 99 ? -15.827 4.716 8.743 1.00 78.94 99 ALA A C 1
ATOM 774 O O . ALA A 1 99 ? -15.641 5.630 9.538 1.00 78.94 99 ALA A O 1
ATOM 775 N N . THR A 1 100 ? -16.017 3.465 9.169 1.00 78.19 100 THR A N 1
ATOM 776 C CA . THR A 1 100 ? -16.059 3.060 10.588 1.00 78.19 100 THR A CA 1
ATOM 777 C C . THR A 1 100 ? -15.035 1.979 10.933 1.00 78.19 100 THR A C 1
ATOM 779 O O . THR A 1 100 ? -15.190 1.281 11.936 1.00 78.19 100 THR A O 1
ATOM 782 N N . ARG A 1 101 ? -14.025 1.762 10.083 1.00 85.25 101 ARG A N 1
ATOM 783 C CA . ARG A 1 101 ? -13.037 0.690 10.254 1.00 85.25 101 ARG A CA 1
ATOM 784 C C . ARG A 1 101 ? -11.623 1.268 10.275 1.00 85.25 101 ARG A C 1
ATOM 786 O O . ARG A 1 101 ? -11.283 2.001 9.348 1.00 85.25 101 ARG A O 1
ATOM 793 N N . PRO A 1 102 ? -10.801 0.930 11.280 1.00 90.25 102 PRO A N 1
ATOM 794 C CA . PRO A 1 102 ? -9.391 1.274 11.242 1.00 90.25 102 PRO A CA 1
ATOM 795 C C . PRO A 1 102 ? -8.699 0.480 10.131 1.00 90.25 102 PRO A C 1
ATOM 797 O O . PRO A 1 102 ? -8.971 -0.708 9.931 1.00 90.25 102 PRO A O 1
ATOM 800 N N . ALA A 1 103 ? -7.795 1.142 9.425 1.00 93.56 103 ALA A N 1
ATOM 801 C CA . ALA A 1 103 ? -6.919 0.546 8.435 1.00 93.56 103 ALA A CA 1
ATOM 802 C C . ALA A 1 103 ? -5.503 1.081 8.626 1.00 93.56 103 ALA A C 1
ATOM 804 O O . ALA A 1 103 ? -5.318 2.272 8.876 1.00 93.56 103 ALA A O 1
ATOM 805 N N . LEU A 1 104 ? -4.503 0.212 8.491 1.00 95.69 104 LEU A N 1
ATOM 806 C CA . LEU A 1 104 ? -3.117 0.661 8.411 1.00 95.69 104 LEU A CA 1
ATOM 807 C C . LEU A 1 104 ? -2.871 1.191 7.001 1.00 95.69 104 LEU A C 1
ATOM 809 O O . LEU A 1 104 ? -3.030 0.454 6.027 1.00 95.69 104 LEU A O 1
ATOM 813 N N . TYR A 1 105 ? -2.502 2.462 6.913 1.00 97.12 105 TYR A N 1
ATOM 814 C CA . TYR A 1 105 ? -2.115 3.127 5.683 1.00 97.12 105 TYR A CA 1
ATOM 815 C C . TYR A 1 105 ? -0.602 3.314 5.643 1.00 97.12 105 TYR A C 1
ATOM 817 O O . TYR A 1 105 ? -0.010 3.840 6.589 1.00 97.12 105 TYR A O 1
ATOM 825 N N . LEU A 1 106 ? 0.004 2.904 4.532 1.00 97.75 106 LEU A N 1
ATOM 826 C CA . LEU A 1 106 ? 1.419 3.077 4.242 1.00 97.75 106 LEU A CA 1
ATOM 827 C C . LEU A 1 106 ? 1.588 3.833 2.923 1.00 97.75 106 LEU A C 1
ATOM 829 O O . LEU A 1 106 ? 0.908 3.539 1.940 1.00 97.75 106 LEU A O 1
ATOM 833 N N . GLN A 1 107 ? 2.555 4.740 2.884 1.00 97.75 107 GLN A N 1
ATOM 834 C CA . GLN A 1 107 ? 3.071 5.339 1.658 1.00 97.75 107 GLN A CA 1
ATOM 835 C C . GLN A 1 107 ? 4.591 5.261 1.692 1.00 97.75 107 GLN A C 1
ATOM 837 O O . GLN A 1 107 ? 5.207 5.748 2.638 1.00 97.75 107 GLN A O 1
ATOM 842 N N . PHE A 1 108 ? 5.188 4.642 0.680 1.00 97.44 108 PHE A N 1
ATOM 843 C CA . PHE A 1 108 ? 6.626 4.391 0.637 1.00 97.44 108 PHE A CA 1
ATOM 844 C C . PHE A 1 108 ? 7.145 4.292 -0.797 1.00 97.44 108 PHE A C 1
ATOM 846 O O . PHE A 1 108 ? 6.367 4.149 -1.745 1.00 97.44 108 PHE A O 1
ATOM 853 N N . ASP A 1 109 ? 8.466 4.338 -0.955 1.00 96.75 109 ASP A N 1
ATOM 854 C CA . ASP A 1 109 ? 9.106 4.123 -2.252 1.00 96.75 109 ASP A CA 1
ATOM 855 C C . ASP A 1 109 ? 8.697 2.772 -2.846 1.00 96.75 109 ASP A C 1
ATOM 857 O O . ASP A 1 109 ? 8.726 1.734 -2.183 1.00 96.75 109 ASP A O 1
ATOM 861 N N . GLY A 1 110 ? 8.363 2.751 -4.132 1.00 92.56 110 GLY A N 1
ATOM 862 C CA . GLY A 1 110 ? 8.117 1.498 -4.825 1.00 92.56 110 GLY A CA 1
ATOM 863 C C . GLY A 1 110 ? 9.396 0.683 -5.033 1.00 92.56 110 GLY A C 1
ATOM 864 O O . GLY A 1 110 ? 10.526 1.176 -4.946 1.00 92.56 110 GLY A O 1
ATOM 865 N N . ALA A 1 111 ? 9.206 -0.597 -5.359 1.00 88.56 111 ALA A N 1
ATOM 866 C CA . ALA A 1 111 ? 10.305 -1.515 -5.659 1.00 88.56 111 ALA A CA 1
ATOM 867 C C . ALA A 1 111 ? 11.154 -1.043 -6.856 1.00 88.56 111 ALA A C 1
ATOM 869 O O . ALA A 1 111 ? 12.345 -1.338 -6.933 1.00 88.56 111 ALA A O 1
ATOM 870 N N . ILE A 1 112 ? 10.546 -0.291 -7.781 1.00 90.38 112 ILE A N 1
ATOM 871 C CA . ILE A 1 112 ? 11.208 0.294 -8.949 1.00 90.38 112 ILE A CA 1
ATOM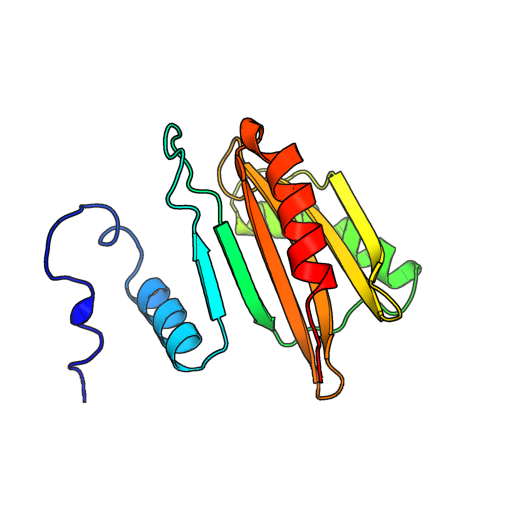 872 C C . ILE A 1 112 ? 11.477 1.783 -8.674 1.00 90.38 112 ILE A C 1
ATOM 874 O O . ILE A 1 112 ? 10.552 2.501 -8.285 1.00 90.38 112 ILE A O 1
ATOM 878 N N . PRO A 1 113 ? 12.705 2.292 -8.891 1.00 91.62 113 PRO A N 1
ATOM 879 C CA . PRO A 1 113 ? 12.995 3.718 -8.757 1.00 91.62 113 PRO A CA 1
ATOM 880 C C . PRO A 1 113 ? 12.046 4.600 -9.583 1.00 91.62 113 PRO A C 1
ATOM 882 O O . PRO A 1 113 ? 11.724 4.275 -10.724 1.00 91.62 113 PRO A O 1
ATOM 885 N N . GLY A 1 114 ? 11.612 5.727 -9.011 1.00 92.25 114 GLY A N 1
ATOM 886 C CA . GLY A 1 114 ? 10.639 6.627 -9.648 1.00 92.25 114 GLY A CA 1
ATOM 887 C C . GLY A 1 114 ? 9.182 6.161 -9.540 1.00 92.25 114 GLY A C 1
ATOM 888 O O . GLY A 1 114 ? 8.313 6.702 -10.227 1.00 92.25 114 GLY A O 1
ATOM 889 N N . THR A 1 115 ? 8.912 5.166 -8.690 1.00 94.88 115 THR A N 1
ATOM 890 C CA . THR A 1 115 ? 7.556 4.743 -8.329 1.00 94.88 115 THR A CA 1
ATOM 891 C C . THR A 1 115 ? 7.308 4.925 -6.838 1.00 94.88 115 THR A C 1
ATOM 893 O O . THR A 1 115 ? 8.235 4.868 -6.029 1.00 94.88 115 THR A O 1
ATOM 896 N N . THR A 1 116 ? 6.046 5.124 -6.480 1.00 96.88 116 THR A N 1
ATOM 897 C CA . THR A 1 116 ? 5.566 5.215 -5.101 1.00 96.88 116 THR A CA 1
ATOM 898 C C . THR A 1 116 ? 4.464 4.186 -4.909 1.00 96.88 116 THR A C 1
ATOM 900 O O . THR A 1 116 ? 3.629 3.982 -5.795 1.00 96.88 116 THR A O 1
ATOM 903 N N . THR A 1 117 ? 4.466 3.542 -3.747 1.00 97.50 117 THR A N 1
ATOM 904 C CA . THR A 1 117 ? 3.451 2.579 -3.340 1.00 97.50 117 THR A CA 1
ATOM 905 C C . THR A 1 117 ? 2.568 3.179 -2.255 1.00 97.50 117 THR A C 1
ATOM 907 O O . THR A 1 117 ? 3.063 3.666 -1.241 1.00 97.50 117 THR A O 1
ATOM 910 N N . LEU A 1 118 ? 1.259 3.099 -2.467 1.00 97.94 118 LEU A N 1
ATOM 911 C CA . LEU A 1 118 ? 0.205 3.376 -1.501 1.00 97.94 118 LEU A CA 1
ATOM 912 C C . LEU A 1 118 ? -0.374 2.036 -1.063 1.00 97.94 118 LEU A C 1
ATOM 914 O O . LEU A 1 118 ? -0.717 1.212 -1.910 1.00 97.94 118 LEU A O 1
ATOM 918 N N . GLN A 1 119 ? -0.506 1.798 0.235 1.00 97.50 119 GLN A N 1
ATOM 919 C CA . GLN A 1 119 ? -1.039 0.536 0.728 1.00 97.50 119 GLN A CA 1
ATOM 920 C C . GLN A 1 119 ? -2.028 0.749 1.866 1.00 97.50 119 GLN A C 1
ATOM 922 O O . GLN A 1 119 ? -1.705 1.385 2.862 1.00 97.50 119 GLN A O 1
ATOM 927 N N . TYR A 1 120 ? -3.208 0.148 1.735 1.00 96.50 120 TYR A N 1
ATOM 928 C CA . TYR A 1 120 ? -4.169 -0.005 2.820 1.00 96.50 120 TYR A CA 1
ATOM 929 C C . TYR A 1 120 ? -4.220 -1.460 3.265 1.00 96.50 120 TYR A C 1
ATOM 931 O O . TYR A 1 120 ? -4.322 -2.375 2.449 1.00 96.50 120 TYR A O 1
ATOM 939 N N . GLN A 1 121 ? -4.208 -1.674 4.573 1.00 95.31 121 GLN A N 1
ATOM 940 C CA . GLN A 1 121 ? -4.417 -2.976 5.183 1.00 95.31 121 GLN A CA 1
ATOM 941 C C . GLN A 1 121 ? -5.671 -2.923 6.055 1.00 95.31 121 GLN A C 1
ATOM 943 O O . GLN A 1 121 ? -5.749 -2.129 6.994 1.00 95.31 121 GLN A O 1
ATOM 948 N N . LEU A 1 122 ? -6.657 -3.764 5.740 1.00 92.38 122 LEU A N 1
ATOM 949 C CA . LEU A 1 122 ? -7.935 -3.836 6.442 1.00 92.38 122 LEU A CA 1
ATOM 950 C C . LEU A 1 122 ? -8.110 -5.203 7.103 1.00 92.38 122 LEU A C 1
ATOM 952 O O . LEU A 1 122 ? -8.132 -6.233 6.423 1.00 92.38 122 LEU A O 1
ATOM 956 N N . GLN A 1 123 ? -8.313 -5.211 8.420 1.00 90.31 123 GLN A N 1
ATOM 957 C CA . GLN A 1 123 ? -8.611 -6.434 9.160 1.00 90.31 123 GLN A CA 1
ATOM 958 C C . GLN A 1 123 ? -9.982 -6.987 8.746 1.00 90.31 123 GLN A C 1
ATOM 960 O O . GLN A 1 123 ? -10.985 -6.264 8.718 1.00 90.31 123 GLN A O 1
ATOM 965 N N . ARG A 1 124 ? -10.058 -8.291 8.472 1.00 85.88 124 ARG A N 1
ATOM 966 C CA . ARG A 1 124 ? -11.325 -8.991 8.219 1.00 85.88 124 ARG A CA 1
ATOM 967 C C . ARG A 1 124 ? -11.832 -9.658 9.497 1.00 85.88 124 ARG A C 1
ATOM 969 O O . ARG A 1 124 ? -11.056 -10.189 10.285 1.00 85.88 124 ARG A O 1
ATOM 976 N N . ARG A 1 125 ? -13.159 -9.705 9.672 1.00 75.25 125 ARG A N 1
ATOM 977 C CA . ARG A 1 125 ? -13.803 -10.356 10.833 1.00 75.25 125 ARG A CA 1
ATOM 978 C C . ARG A 1 125 ? -13.511 -11.857 10.924 1.00 75.25 125 ARG A C 1
ATOM 980 O O . ARG A 1 125 ? -13.343 -12.374 12.017 1.00 75.25 125 ARG A O 1
ATOM 987 N N . ALA A 1 126 ? -13.433 -12.540 9.781 1.00 72.25 126 ALA A N 1
ATOM 988 C CA . ALA A 1 126 ? -13.171 -13.980 9.691 1.00 72.25 126 ALA A CA 1
ATOM 989 C C . ALA A 1 126 ? -11.668 -14.340 9.735 1.00 72.25 126 ALA A C 1
ATOM 991 O O . ALA A 1 126 ? -11.280 -15.408 9.268 1.00 72.25 126 ALA A O 1
ATOM 992 N N . GLY A 1 127 ? -10.829 -13.435 10.247 1.00 74.94 127 GLY A N 1
ATOM 993 C CA . GLY A 1 127 ? -9.378 -13.583 10.273 1.00 74.94 127 GLY A CA 1
ATOM 994 C C . GLY A 1 127 ? -8.688 -13.130 8.982 1.00 74.94 127 GLY A C 1
ATOM 995 O O . GLY A 1 127 ? -9.265 -13.128 7.885 1.00 74.94 127 GLY A O 1
ATOM 996 N N . GLY A 1 128 ? -7.424 -12.738 9.144 1.00 85.12 128 GLY A N 1
ATOM 997 C CA . GLY A 1 128 ? -6.565 -12.231 8.082 1.00 85.12 128 GLY A CA 1
ATOM 998 C C . GLY A 1 128 ? -6.844 -10.781 7.689 1.00 85.12 128 GLY A C 1
ATOM 999 O O . GLY A 1 128 ? -7.848 -10.166 8.057 1.00 85.12 128 GLY A O 1
ATOM 1000 N N . THR A 1 129 ? -5.938 -10.257 6.879 1.00 91.19 129 THR A N 1
ATOM 1001 C CA . THR A 1 129 ? -5.921 -8.872 6.426 1.00 91.19 129 THR A CA 1
ATOM 1002 C C . THR A 1 129 ? -6.095 -8.820 4.915 1.00 91.19 129 THR A C 1
ATOM 1004 O O . THR A 1 129 ? -5.469 -9.581 4.171 1.00 91.19 129 THR A O 1
ATOM 1007 N N . LEU A 1 130 ? -6.971 -7.929 4.458 1.00 92.25 130 LEU A N 1
ATOM 1008 C CA . LEU A 1 130 ? -7.058 -7.534 3.061 1.00 92.25 130 LEU A CA 1
ATOM 1009 C C . LEU A 1 130 ? -6.044 -6.418 2.822 1.00 92.25 130 LEU A C 1
ATOM 1011 O O . LEU A 1 130 ? -6.134 -5.365 3.450 1.00 92.25 130 LEU A O 1
ATOM 1015 N N . VAL A 1 131 ? -5.091 -6.654 1.933 1.00 94.88 131 VAL A N 1
ATOM 1016 C CA . VAL A 1 131 ? -4.080 -5.677 1.538 1.00 94.88 131 VAL A CA 1
ATOM 1017 C C . VAL A 1 131 ? -4.437 -5.164 0.165 1.00 94.88 131 VAL A C 1
ATOM 1019 O O . VAL A 1 131 ? -4.540 -5.940 -0.782 1.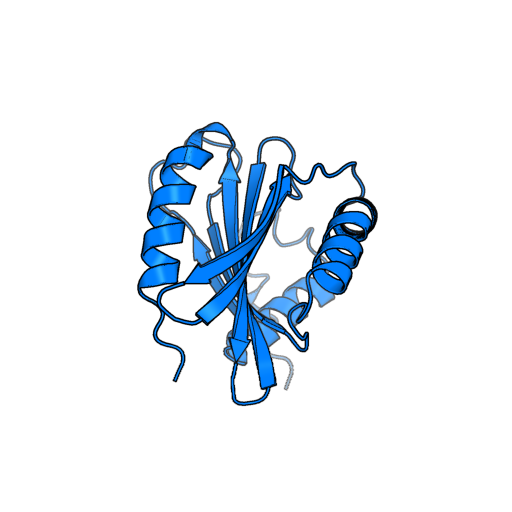00 94.88 131 VAL A O 1
ATOM 1022 N N . LEU A 1 132 ? -4.597 -3.858 0.063 1.00 95.81 132 LEU A N 1
ATOM 1023 C CA . LEU A 1 132 ? -4.732 -3.150 -1.192 1.00 95.81 132 LEU A CA 1
ATOM 1024 C C . LEU A 1 132 ? -3.471 -2.352 -1.407 1.00 95.81 132 LEU A C 1
ATOM 1026 O O . LEU A 1 132 ? -3.081 -1.592 -0.529 1.00 95.81 132 LEU A O 1
ATOM 1030 N N . THR A 1 133 ? -2.849 -2.522 -2.559 1.00 96.81 133 THR A N 1
ATOM 1031 C CA . THR A 1 133 ? -1.605 -1.848 -2.901 1.00 96.81 133 THR A CA 1
ATOM 1032 C C . THR A 1 133 ? -1.780 -1.192 -4.255 1.00 96.81 133 THR A C 1
ATOM 1034 O O . THR A 1 133 ? -1.967 -1.891 -5.246 1.00 96.81 133 THR A O 1
ATOM 1037 N N . ALA A 1 134 ? -1.701 0.130 -4.305 1.00 97.06 134 ALA A N 1
ATOM 1038 C CA . ALA A 1 134 ? -1.545 0.871 -5.542 1.00 97.06 134 ALA A CA 1
ATOM 1039 C C . ALA A 1 134 ? -0.076 1.246 -5.718 1.00 97.06 134 ALA A C 1
ATOM 1041 O O . ALA A 1 134 ? 0.555 1.751 -4.793 1.00 97.06 134 ALA A O 1
ATOM 1042 N N . THR A 1 135 ? 0.472 1.036 -6.906 1.00 95.94 135 THR A N 1
ATOM 1043 C CA . THR A 1 135 ? 1.806 1.519 -7.258 1.00 95.94 135 THR A CA 1
ATOM 1044 C C . THR A 1 135 ? 1.686 2.361 -8.513 1.00 95.94 135 THR A C 1
ATOM 1046 O O . THR A 1 135 ? 1.067 1.938 -9.491 1.00 95.94 135 THR A O 1
ATOM 1049 N N . ALA A 1 136 ? 2.281 3.549 -8.488 1.00 94.75 136 ALA A N 1
ATOM 1050 C CA . ALA A 1 136 ? 2.279 4.468 -9.616 1.00 94.75 136 ALA A CA 1
ATOM 1051 C C . ALA A 1 136 ? 3.642 5.125 -9.806 1.00 94.75 136 ALA A C 1
ATOM 1053 O O . ALA A 1 136 ? 4.439 5.214 -8.867 1.00 94.75 136 ALA A O 1
ATOM 1054 N N . SER A 1 137 ? 3.903 5.618 -11.016 1.00 92.94 137 SER A N 1
ATOM 1055 C CA . SER A 1 137 ? 5.023 6.537 -11.224 1.00 92.94 137 SER A CA 1
ATOM 1056 C C . SER A 1 137 ? 4.829 7.815 -10.401 1.00 92.94 137 SER A C 1
ATOM 1058 O O . SER A 1 137 ? 3.701 8.265 -10.184 1.00 92.94 137 SER A O 1
ATOM 1060 N N . THR A 1 138 ? 5.922 8.460 -9.987 1.00 90.38 138 THR A N 1
ATOM 1061 C CA . THR A 1 138 ? 5.847 9.716 -9.218 1.00 90.38 138 THR A CA 1
ATOM 1062 C C . THR A 1 138 ? 5.049 10.800 -9.954 1.00 90.38 138 THR A C 1
ATOM 1064 O O . THR A 1 138 ? 4.296 11.542 -9.330 1.00 90.38 138 THR A O 1
ATOM 1067 N N . SER A 1 139 ? 5.135 10.852 -11.289 1.00 90.31 139 SER A N 1
ATOM 1068 C CA . SER A 1 139 ? 4.369 11.792 -12.122 1.00 90.31 139 SER A CA 1
ATOM 1069 C C . SER A 1 139 ? 2.852 11.579 -12.065 1.00 90.31 139 SER A C 1
ATOM 1071 O O . SER A 1 139 ? 2.095 12.510 -12.320 1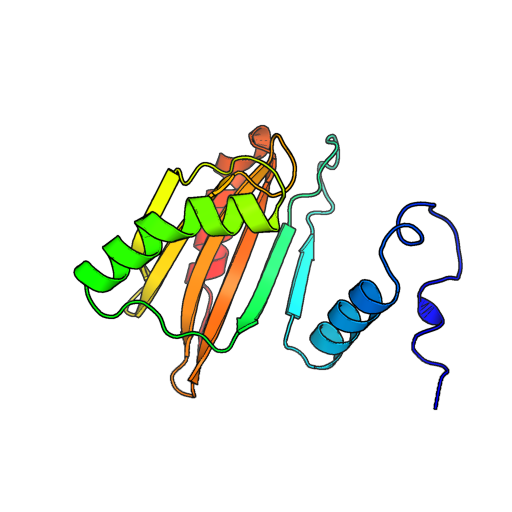.00 90.31 139 SER A O 1
ATOM 1073 N N . ASN A 1 140 ? 2.405 10.363 -11.745 1.00 90.88 140 ASN A N 1
ATOM 1074 C CA . ASN A 1 140 ? 0.994 9.984 -11.707 1.00 90.88 140 ASN A CA 1
ATOM 1075 C C . ASN A 1 140 ? 0.439 9.888 -10.282 1.00 90.88 140 ASN A C 1
ATOM 1077 O O . ASN A 1 140 ? -0.758 9.642 -10.116 1.00 90.88 140 ASN A O 1
ATOM 1081 N N . LEU A 1 141 ? 1.282 10.084 -9.264 1.00 91.81 141 LEU A N 1
ATOM 1082 C CA . LEU A 1 141 ? 0.960 9.801 -7.869 1.00 91.81 141 LEU A CA 1
ATOM 1083 C C . LEU A 1 141 ? -0.276 10.554 -7.373 1.00 91.81 141 LEU A C 1
ATOM 1085 O O . LEU A 1 141 ? -1.147 9.940 -6.771 1.00 91.81 141 LEU A O 1
ATOM 1089 N N . THR A 1 142 ? -0.391 11.855 -7.652 1.00 92.81 142 THR A N 1
ATOM 1090 C CA . THR A 1 142 ? -1.536 12.663 -7.196 1.00 92.81 142 THR A CA 1
ATOM 1091 C C . THR A 1 142 ? -2.865 12.113 -7.707 1.00 92.81 142 THR A C 1
ATOM 1093 O O . THR A 1 142 ? -3.827 12.008 -6.952 1.00 92.81 142 THR A O 1
ATOM 1096 N N . ARG A 1 143 ? -2.912 11.719 -8.982 1.00 91.75 143 ARG A N 1
ATOM 1097 C CA . ARG A 1 143 ? -4.105 11.114 -9.580 1.00 91.75 143 ARG A CA 1
ATOM 1098 C C . ARG A 1 143 ? -4.363 9.725 -8.998 1.00 91.75 143 ARG A C 1
ATOM 1100 O O . ARG A 1 143 ? -5.490 9.442 -8.611 1.00 91.75 143 ARG A O 1
ATOM 1107 N N . MET A 1 144 ? -3.325 8.887 -8.920 1.00 93.44 144 MET A N 1
ATOM 1108 C CA . MET A 1 144 ? -3.441 7.542 -8.351 1.00 93.44 144 MET A CA 1
ATOM 1109 C C . MET A 1 144 ? -3.961 7.588 -6.914 1.00 93.44 144 MET A C 1
ATOM 1111 O O . MET A 1 144 ? -4.800 6.776 -6.557 1.00 93.44 144 MET A O 1
ATOM 1115 N N . LEU A 1 145 ? -3.501 8.541 -6.102 1.00 93.69 145 LEU A N 1
ATOM 1116 C CA . LEU A 1 145 ? -3.970 8.710 -4.732 1.00 93.69 145 LEU A CA 1
ATOM 1117 C C . LEU A 1 145 ? -5.487 8.929 -4.687 1.00 93.69 145 LEU A C 1
ATOM 1119 O O . LEU A 1 145 ? -6.167 8.202 -3.974 1.00 93.69 145 LEU A O 1
ATOM 1123 N N . SER A 1 146 ? -6.009 9.858 -5.493 1.00 92.62 146 SER A N 1
ATOM 1124 C CA . SER A 1 146 ? -7.452 10.131 -5.565 1.00 92.62 146 SER A CA 1
ATOM 1125 C C . SER A 1 146 ? -8.249 8.894 -5.990 1.00 92.62 146 SER A C 1
ATOM 1127 O O . SER A 1 146 ? -9.186 8.495 -5.307 1.00 92.62 146 SER A O 1
ATOM 1129 N N . GLU A 1 147 ? -7.854 8.251 -7.093 1.00 92.19 147 GLU A N 1
ATOM 1130 C CA . GLU A 1 147 ? -8.543 7.061 -7.614 1.00 92.19 147 GLU A CA 1
ATOM 1131 C C . GLU A 1 147 ? -8.479 5.884 -6.629 1.00 92.19 147 GLU A C 1
ATOM 1133 O O . GLU A 1 147 ? -9.428 5.110 -6.493 1.00 92.19 147 GLU A O 1
ATOM 1138 N N . PHE A 1 148 ? -7.355 5.738 -5.927 1.00 93.69 148 PHE A N 1
ATOM 1139 C CA . PHE A 1 148 ? -7.160 4.668 -4.962 1.00 93.69 148 PHE A CA 1
ATOM 1140 C C . PHE A 1 148 ? -7.966 4.893 -3.682 1.00 93.69 148 PHE A C 1
ATOM 1142 O O . PHE A 1 148 ? -8.544 3.938 -3.166 1.00 93.69 148 PHE A O 1
ATOM 1149 N N . GLU A 1 149 ? -8.054 6.131 -3.190 1.00 91.69 149 GLU A N 1
ATOM 1150 C CA . GLU A 1 149 ? -8.917 6.475 -2.055 1.00 91.69 149 GLU A CA 1
ATOM 1151 C C . GLU A 1 149 ? -10.394 6.216 -2.388 1.00 91.69 149 GLU A C 1
ATOM 1153 O O . GLU A 1 149 ? -11.073 5.527 -1.627 1.00 91.69 149 GLU A O 1
ATOM 1158 N N . GLU A 1 150 ? -10.863 6.624 -3.573 1.00 90.69 150 GLU A N 1
ATOM 1159 C CA . GLU A 1 150 ? -12.221 6.313 -4.047 1.00 90.69 150 GLU A CA 1
ATOM 1160 C C . GLU A 1 150 ? -12.479 4.801 -4.131 1.00 90.69 150 GLU A C 1
ATOM 1162 O O . GLU A 1 150 ? -13.521 4.302 -3.685 1.00 90.69 150 GLU A O 1
ATOM 1167 N N . MET A 1 151 ? -11.518 4.046 -4.676 1.00 90.44 151 MET A N 1
ATOM 1168 C CA . MET A 1 151 ? -11.613 2.592 -4.754 1.00 90.44 151 MET A CA 1
ATOM 1169 C C . MET A 1 151 ? -11.741 1.983 -3.359 1.00 90.44 151 MET A C 1
ATOM 1171 O O . MET A 1 151 ? -12.639 1.174 -3.130 1.00 90.44 151 MET A O 1
ATOM 1175 N N . VAL A 1 152 ? -10.873 2.372 -2.427 1.00 91.00 152 VAL A N 1
ATOM 1176 C CA . VAL A 1 152 ? -10.838 1.842 -1.061 1.00 91.00 152 VAL A CA 1
ATOM 1177 C C . VAL A 1 152 ? -12.129 2.161 -0.303 1.00 91.00 152 VAL A C 1
ATOM 1179 O O . VAL A 1 152 ? -12.689 1.270 0.345 1.00 91.00 152 VAL A O 1
ATOM 1182 N N . ASP A 1 153 ? -12.658 3.374 -0.444 1.00 87.94 153 ASP A N 1
ATOM 1183 C CA . ASP A 1 153 ? -13.911 3.792 0.192 1.00 87.94 153 ASP A CA 1
ATOM 1184 C C . ASP A 1 153 ? -15.138 3.037 -0.341 1.00 87.94 153 ASP A C 1
ATOM 1186 O O . ASP A 1 153 ? -16.110 2.800 0.390 1.00 87.94 153 ASP A O 1
ATOM 1190 N N . SER A 1 154 ? -15.089 2.574 -1.593 1.00 87.06 154 SER A N 1
ATOM 1191 C CA . SER A 1 154 ? -16.157 1.761 -2.185 1.00 87.06 154 SER A CA 1
ATOM 1192 C C . SER A 1 154 ? -16.235 0.335 -1.610 1.00 87.06 154 SER A C 1
ATOM 1194 O O . SER A 1 154 ? -17.267 -0.338 -1.734 1.00 87.06 154 SER A O 1
ATOM 1196 N N . ILE A 1 155 ? -15.181 -0.144 -0.935 1.00 83.50 155 ILE A N 1
ATOM 1197 C CA . ILE A 1 155 ? -15.062 -1.550 -0.532 1.00 83.50 155 ILE A CA 1
ATOM 1198 C C . ILE A 1 155 ? -16.009 -1.899 0.614 1.00 83.50 155 ILE A C 1
ATOM 1200 O O . ILE A 1 155 ? -15.890 -1.477 1.774 1.00 83.50 155 ILE A O 1
ATOM 1204 N N . ARG A 1 156 ? -16.916 -2.828 0.315 1.00 78.56 156 ARG A N 1
ATOM 1205 C CA . ARG A 1 156 ? -17.827 -3.435 1.286 1.00 78.56 156 ARG A CA 1
ATOM 1206 C C . ARG A 1 156 ? -17.308 -4.805 1.727 1.00 78.56 156 ARG A C 1
ATOM 1208 O O . ARG A 1 156 ? -17.706 -5.832 1.191 1.00 78.56 156 ARG A O 1
ATOM 1215 N N . ILE A 1 157 ? -16.437 -4.828 2.738 1.00 70.50 157 ILE A N 1
ATOM 1216 C CA . ILE A 1 157 ? -16.072 -6.079 3.429 1.00 70.50 157 ILE A CA 1
ATOM 1217 C C . ILE A 1 157 ? -17.292 -6.563 4.225 1.00 70.50 157 ILE A C 1
ATOM 1219 O O . ILE A 1 157 ? -17.709 -5.882 5.165 1.00 70.50 157 ILE A O 1
ATOM 1223 N N . ARG A 1 158 ? -17.863 -7.697 3.811 1.00 62.25 158 ARG A N 1
ATOM 1224 C CA . ARG A 1 158 ? -18.902 -8.436 4.541 1.00 62.25 158 ARG A CA 1
ATOM 1225 C C . ARG A 1 158 ? -18.265 -9.441 5.496 1.00 62.25 158 ARG A C 1
ATOM 1227 O O . ARG A 1 158 ? -17.246 -10.056 5.097 1.00 62.25 158 ARG A O 1
#